Protein AF-A0A1V8SG89-F1 (afdb_monomer_lite)

InterPro domains:
  IPR011990 Tetratricopeptide-like helical domain superfamily [G3DSA:1.25.40.10] (9-73)
  IPR011990 Tetratrico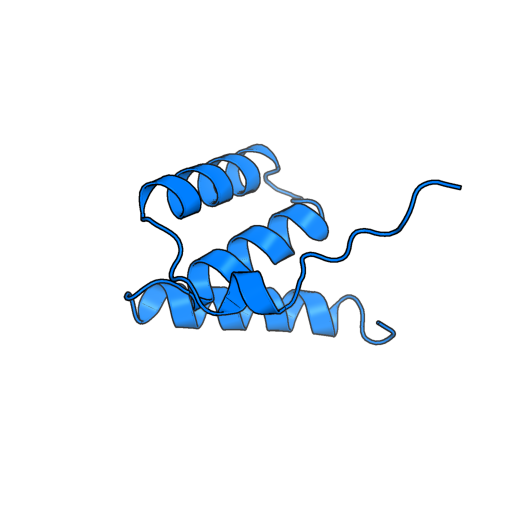peptide-like helical domain superfamily [SSF48452] (9-71)
  IPR028058 Fis1, N-terminal tetratricopeptide repeat [PF14852] (38-69)

Secondary structure (DSSP, 8-state):
-----PPPGGGGSSPPPHHHHHHHHHHHHHTTTS--HHHHHHHHHHHHTSS-HHHHHHHHHHHHHHHHH-TT-

Organism: NCBI:txid1507870

Radius of gyration: 12.78 Å; chains: 1; bounding box: 39×24×29 Å

Foldseek 3Di:
DDDPPPPDCVVLPDQDDPVRLVVLVVQQVVPPPDRDLVSLLVNLSNLCSDPDPVSVVVSVVSVVVSCVVPVPD

Structure (mmCIF, N/CA/C/O backbone):
data_AF-A0A1V8SG89-F1
#
_entry.id   AF-A0A1V8SG89-F1
#
loop_
_atom_site.group_PDB
_atom_site.id
_atom_site.type_symbol
_atom_site.label_atom_id
_atom_site.label_alt_id
_atom_site.label_comp_id
_atom_site.label_asym_id
_atom_site.label_entity_id
_atom_site.label_seq_id
_atom_site.pdbx_PDB_ins_code
_atom_site.Cartn_x
_atom_site.Cartn_y
_atom_site.Cartn_z
_atom_site.occupancy
_atom_site.B_iso_or_equiv
_atom_site.auth_seq_id
_atom_site.auth_comp_id
_atom_site.auth_asym_id
_atom_site.auth_atom_id
_atom_site.pdbx_PDB_model_num
ATOM 1 N N . MET A 1 1 ? 30.663 5.659 -1.027 1.00 37.84 1 MET A N 1
ATOM 2 C CA . MET A 1 1 ? 29.992 4.349 -0.909 1.00 37.84 1 MET A CA 1
ATOM 3 C C . MET A 1 1 ? 28.847 4.535 0.069 1.00 37.84 1 MET A C 1
ATOM 5 O O . MET A 1 1 ? 29.079 4.588 1.267 1.00 37.84 1 MET A O 1
ATOM 9 N N . THR A 1 2 ? 27.659 4.839 -0.446 1.00 41.31 2 THR A N 1
ATOM 10 C CA . THR A 1 2 ? 26.474 5.171 0.353 1.00 41.31 2 THR A CA 1
ATOM 11 C C . THR A 1 2 ? 25.803 3.879 0.785 1.00 41.31 2 THR A C 1
ATOM 13 O O . THR A 1 2 ? 25.352 3.116 -0.061 1.00 41.31 2 THR A O 1
ATOM 16 N N . SER A 1 3 ? 25.816 3.622 2.090 1.00 48.62 3 SER A N 1
ATOM 17 C CA . SER A 1 3 ? 25.262 2.431 2.720 1.00 48.62 3 SER A CA 1
ATOM 18 C C . SER A 1 3 ? 23.824 2.171 2.276 1.00 48.62 3 SER A C 1
ATOM 20 O O . SER A 1 3 ? 22.961 3.033 2.447 1.00 48.62 3 SER A O 1
ATOM 22 N N . ASP A 1 4 ? 23.587 0.965 1.763 1.00 52.44 4 ASP A N 1
ATOM 23 C CA . ASP A 1 4 ? 22.273 0.337 1.635 1.00 52.44 4 ASP A CA 1
ATOM 24 C C . ASP A 1 4 ? 21.614 0.293 3.024 1.00 52.44 4 ASP A C 1
ATOM 26 O O . ASP A 1 4 ? 21.793 -0.641 3.807 1.00 52.44 4 ASP A O 1
ATOM 30 N N . LYS A 1 5 ? 20.893 1.358 3.388 1.00 48.56 5 LYS A N 1
ATOM 31 C CA . LYS A 1 5 ? 19.984 1.343 4.534 1.00 48.56 5 LYS A CA 1
ATOM 32 C C . LYS A 1 5 ? 18.718 0.625 4.094 1.00 48.56 5 LYS A C 1
ATOM 34 O O . LYS A 1 5 ? 17.706 1.247 3.783 1.00 48.56 5 LYS A O 1
ATOM 39 N N . LEU A 1 6 ? 18.797 -0.701 4.077 1.00 53.47 6 LEU A N 1
ATOM 40 C CA . LEU A 1 6 ? 17.609 -1.528 4.209 1.00 53.47 6 LEU A CA 1
ATOM 41 C C . LEU A 1 6 ? 16.883 -1.070 5.490 1.00 53.47 6 LEU A C 1
ATOM 43 O O . LEU A 1 6 ? 17.547 -0.915 6.523 1.00 53.47 6 LEU A O 1
ATOM 47 N N . PRO A 1 7 ? 15.569 -0.782 5.441 1.00 52.78 7 PRO A N 1
ATOM 48 C CA . PRO A 1 7 ? 14.810 -0.439 6.636 1.00 52.78 7 PRO A CA 1
ATOM 49 C C . PRO A 1 7 ? 15.021 -1.534 7.686 1.00 52.78 7 PRO A C 1
ATOM 51 O O . PRO A 1 7 ? 14.928 -2.727 7.394 1.00 52.78 7 PRO A O 1
ATOM 54 N N . TYR A 1 8 ? 15.414 -1.119 8.888 1.00 55.78 8 TYR A N 1
ATOM 55 C CA . TYR A 1 8 ? 15.808 -2.024 9.958 1.00 55.78 8 TYR A CA 1
ATOM 56 C C . TYR A 1 8 ? 14.589 -2.855 10.369 1.00 55.78 8 TYR A C 1
ATOM 58 O O . TYR A 1 8 ? 13.515 -2.305 10.604 1.00 55.78 8 TYR A O 1
ATOM 66 N N . ALA A 1 9 ? 14.746 -4.177 10.463 1.00 52.31 9 ALA A N 1
ATOM 67 C CA . ALA A 1 9 ? 13.652 -5.104 10.762 1.00 52.31 9 ALA A CA 1
ATOM 68 C C . ALA A 1 9 ? 12.877 -4.758 12.053 1.00 52.31 9 ALA A C 1
ATOM 70 O O . ALA A 1 9 ? 11.726 -5.155 12.185 1.00 52.31 9 ALA A O 1
ATOM 71 N N . ALA A 1 10 ? 13.456 -3.976 12.974 1.00 45.31 10 ALA A N 1
ATOM 72 C CA . ALA A 1 10 ? 12.756 -3.540 14.184 1.00 45.31 10 ALA A CA 1
ATOM 73 C C . ALA A 1 10 ? 11.648 -2.492 13.939 1.00 45.31 10 ALA A C 1
ATOM 75 O O . ALA A 1 10 ? 10.717 -2.415 14.735 1.00 45.31 10 ALA A O 1
ATOM 76 N N . ASP A 1 11 ? 11.659 -1.755 12.821 1.00 52.41 11 ASP A N 1
ATOM 77 C CA . ASP A 1 11 ? 10.540 -0.863 12.451 1.00 52.41 11 ASP A CA 1
ATOM 78 C C . ASP A 1 11 ? 9.309 -1.652 11.941 1.00 52.41 11 ASP A C 1
ATOM 80 O O . ASP A 1 11 ? 8.229 -1.097 11.697 1.00 52.41 11 ASP A O 1
ATOM 84 N N . ALA A 1 12 ? 9.434 -2.977 11.782 1.00 50.34 12 ALA A N 1
ATOM 85 C CA . ALA A 1 12 ? 8.318 -3.856 11.450 1.00 50.34 12 ALA A CA 1
ATOM 86 C C . ALA A 1 12 ? 7.328 -4.026 12.616 1.00 50.34 12 ALA A C 1
ATOM 88 O O . ALA A 1 12 ? 6.148 -4.252 12.354 1.00 50.34 12 ALA A O 1
ATOM 89 N N . GLU A 1 13 ? 7.764 -3.866 13.873 1.00 49.72 13 GLU A N 1
ATOM 90 C CA . GLU A 1 13 ? 6.956 -4.218 15.054 1.00 49.72 13 GLU A CA 1
ATOM 91 C C . GLU A 1 13 ? 6.005 -3.115 15.545 1.00 49.72 13 GLU A C 1
ATOM 93 O O . GLU A 1 13 ? 5.116 -3.385 16.350 1.00 49.72 13 GLU A O 1
ATOM 98 N N . SER A 1 14 ? 6.124 -1.883 15.042 1.00 51.56 14 SER A N 1
ATOM 99 C CA . SER A 1 14 ? 5.159 -0.816 15.350 1.00 51.56 14 SER A CA 1
ATOM 100 C C . SER A 1 14 ? 4.122 -0.692 14.230 1.00 51.56 14 SER A C 1
ATOM 102 O O . SER A 1 14 ? 4.525 -0.451 13.089 1.00 51.56 14 SER A O 1
ATOM 104 N N . PRO A 1 15 ? 2.808 -0.851 14.487 1.00 56.31 15 PRO A N 1
ATOM 105 C CA . PRO A 1 15 ? 1.783 -0.635 13.466 1.00 56.31 15 PRO A CA 1
ATOM 106 C C . PRO A 1 15 ? 1.917 0.777 12.883 1.00 56.31 15 PRO A C 1
ATOM 108 O O . PRO A 1 15 ? 2.139 1.736 13.623 1.00 56.31 15 PRO A O 1
ATOM 111 N N . LEU A 1 16 ? 1.824 0.894 11.554 1.00 61.75 16 LEU A N 1
ATOM 112 C CA . LEU A 1 16 ? 1.798 2.203 10.898 1.00 61.75 16 LEU A CA 1
ATOM 113 C C . LEU A 1 16 ? 0.542 2.937 11.369 1.00 61.75 16 LEU A C 1
ATOM 115 O O . LEU A 1 16 ? -0.547 2.363 11.386 1.00 61.75 16 LEU A O 1
ATOM 119 N N . LYS A 1 17 ? 0.687 4.202 11.750 1.00 69.50 17 LYS A N 1
ATOM 120 C CA . LYS A 1 17 ? -0.456 5.078 12.013 1.00 69.50 17 LYS A CA 1
ATOM 121 C C . LYS A 1 17 ? -1.227 5.268 10.705 1.00 69.50 17 LYS A C 1
ATOM 123 O O . LYS A 1 17 ? 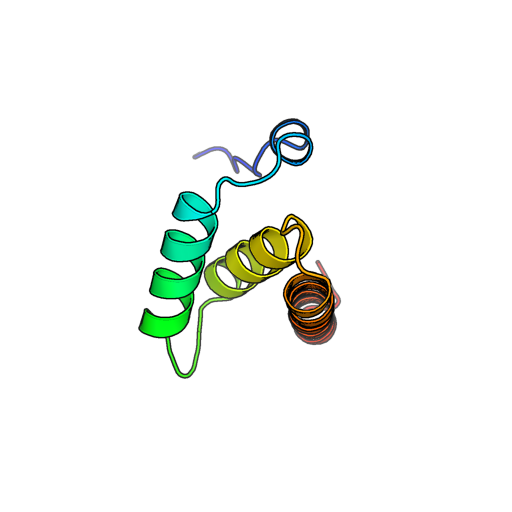-0.616 5.351 9.640 1.00 69.50 17 LYS A O 1
ATOM 128 N N . ASP A 1 18 ? -2.546 5.433 10.774 1.00 72.44 18 ASP A N 1
ATOM 129 C CA . ASP A 1 18 ? -3.399 5.638 9.586 1.00 7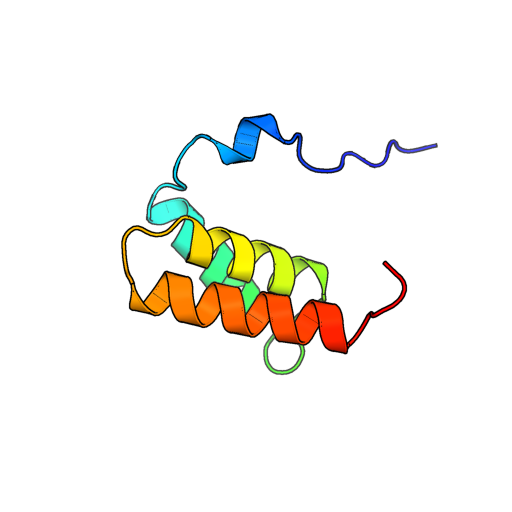2.44 18 ASP A CA 1
ATOM 130 C C . ASP A 1 18 ? -2.892 6.772 8.673 1.00 72.44 18 ASP A C 1
ATOM 132 O O . ASP A 1 18 ? -2.961 6.693 7.444 1.00 72.44 18 ASP A O 1
ATOM 136 N N . SER A 1 19 ? -2.303 7.815 9.268 1.00 74.19 19 SER A N 1
ATOM 137 C CA . SER A 1 19 ? -1.686 8.935 8.550 1.00 74.19 19 SER A CA 1
ATOM 138 C C . SER A 1 19 ? -0.473 8.531 7.707 1.00 74.19 19 SER A C 1
ATOM 140 O O . SER A 1 19 ? -0.226 9.127 6.664 1.00 74.19 19 SER A O 1
ATOM 142 N N 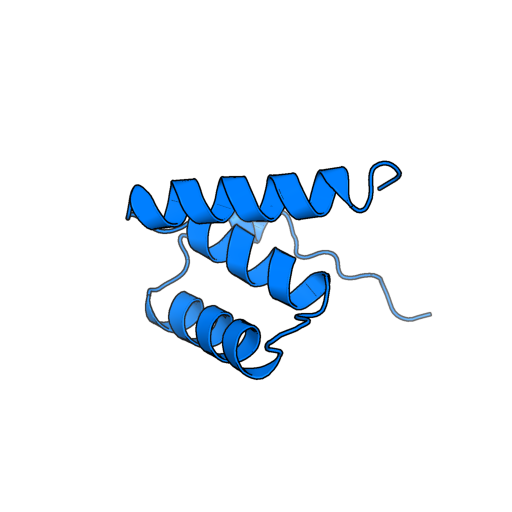. GLU A 1 20 ? 0.289 7.526 8.131 1.00 83.81 20 GLU A N 1
ATOM 143 C CA . GLU A 1 20 ? 1.448 7.022 7.392 1.00 83.81 20 GLU A CA 1
ATOM 144 C C . GLU A 1 20 ? 0.998 6.167 6.198 1.00 83.81 20 GLU A C 1
ATOM 146 O O . GLU A 1 20 ? 1.548 6.301 5.104 1.00 83.81 20 GLU A O 1
ATOM 151 N N . LEU A 1 21 ? -0.071 5.371 6.355 1.00 89.44 21 LEU A N 1
ATOM 152 C CA . LEU A 1 21 ? -0.666 4.622 5.243 1.00 89.44 21 LEU A CA 1
ATOM 153 C C . LEU A 1 21 ? -1.227 5.554 4.157 1.00 89.44 21 LEU A C 1
ATOM 155 O O . LEU A 1 21 ? -1.092 5.264 2.968 1.00 89.44 21 LEU A O 1
ATOM 159 N N . ALA A 1 22 ? -1.808 6.694 4.543 1.00 90.44 22 ALA A N 1
ATOM 160 C CA . ALA A 1 22 ? -2.300 7.697 3.597 1.00 90.44 22 ALA A CA 1
ATOM 161 C C . ALA A 1 22 ? -1.174 8.310 2.743 1.00 90.44 22 ALA A C 1
ATOM 163 O O . ALA A 1 22 ? -1.354 8.515 1.541 1.00 90.44 22 ALA A O 1
ATOM 164 N N . VAL A 1 23 ? 0.003 8.556 3.330 1.00 93.06 23 VAL A N 1
ATOM 165 C CA . VAL A 1 23 ? 1.178 9.048 2.589 1.00 93.06 23 VAL A CA 1
ATOM 166 C C . VAL A 1 23 ? 1.647 8.009 1.570 1.00 93.06 23 VAL A C 1
ATOM 168 O O . VAL A 1 23 ? 1.869 8.351 0.408 1.00 93.06 23 VAL A O 1
ATOM 171 N N . LEU A 1 24 ? 1.738 6.739 1.979 1.00 94.88 24 LEU A N 1
ATOM 172 C CA . LEU A 1 24 ? 2.116 5.635 1.091 1.00 94.88 24 LEU A CA 1
ATOM 173 C C . LEU A 1 24 ? 1.124 5.467 -0.065 1.00 94.88 24 LEU A C 1
ATOM 175 O O . LEU A 1 24 ? 1.541 5.322 -1.213 1.00 94.88 24 LEU A O 1
ATOM 179 N N . ARG A 1 25 ? -0.181 5.547 0.228 1.00 94.75 25 ARG A N 1
ATOM 180 C CA . ARG A 1 25 ? -1.243 5.502 -0.783 1.00 94.75 25 ARG A CA 1
ATOM 181 C C . ARG A 1 25 ? -1.114 6.653 -1.777 1.00 94.75 25 ARG A C 1
ATOM 183 O O . ARG A 1 25 ? -1.112 6.413 -2.977 1.00 94.75 25 ARG A O 1
ATOM 190 N N . SER A 1 26 ? -0.938 7.883 -1.291 1.00 95.19 26 SER A N 1
ATOM 191 C CA . SER A 1 26 ? -0.784 9.053 -2.161 1.00 95.19 26 SER A CA 1
ATOM 192 C C . SER A 1 26 ? 0.431 8.931 -3.081 1.00 95.19 26 SER A C 1
ATOM 194 O O . SER A 1 26 ? 0.353 9.316 -4.244 1.00 95.19 26 SER A O 1
ATOM 196 N N . GLN A 1 27 ? 1.549 8.394 -2.586 1.00 94.25 27 GLN A N 1
ATOM 197 C CA . GLN A 1 27 ? 2.724 8.161 -3.423 1.00 94.25 27 GLN A CA 1
ATOM 198 C C . GLN A 1 27 ? 2.459 7.087 -4.484 1.00 94.25 27 GLN A C 1
ATOM 200 O O . GLN A 1 27 ? 2.814 7.280 -5.642 1.00 94.25 27 GLN A O 1
ATOM 205 N N . TYR A 1 28 ? 1.801 5.992 -4.105 1.00 96.56 28 TYR A N 1
ATOM 206 C CA . TYR A 1 28 ? 1.428 4.922 -5.026 1.00 96.56 28 TYR A CA 1
ATOM 207 C C . TYR A 1 28 ? 0.506 5.415 -6.152 1.00 96.56 28 TYR A C 1
ATOM 209 O O . TYR A 1 28 ? 0.776 5.152 -7.319 1.00 96.56 28 TYR A O 1
ATOM 217 N N . GLU A 1 29 ? -0.531 6.186 -5.817 1.00 95.88 29 GLU A N 1
ATOM 218 C CA . GLU A 1 29 ? -1.488 6.752 -6.781 1.00 95.88 29 GLU A CA 1
ATOM 219 C C . GLU A 1 29 ? -0.853 7.798 -7.712 1.00 95.88 29 GLU A C 1
ATOM 221 O O . GLU A 1 29 ? -1.237 7.908 -8.873 1.00 95.88 29 GLU A O 1
ATOM 226 N N . LYS A 1 30 ? 0.142 8.557 -7.237 1.00 96.38 30 LYS A N 1
ATOM 227 C CA . LYS A 1 30 ? 0.869 9.537 -8.066 1.00 96.38 30 LYS A CA 1
ATOM 228 C C . LYS A 1 30 ? 1.723 8.903 -9.160 1.00 96.38 30 LYS A C 1
ATOM 230 O O . LYS A 1 30 ? 2.039 9.584 -10.130 1.00 96.38 30 LYS A O 1
ATOM 235 N N . GLU A 1 31 ? 2.142 7.654 -8.982 1.00 95.38 31 GLU A N 1
ATOM 236 C CA . GLU A 1 31 ? 2.970 6.934 -9.954 1.00 95.38 31 GLU A CA 1
ATOM 237 C C . GLU A 1 31 ? 2.142 6.040 -10.895 1.00 95.38 31 GLU A C 1
ATOM 239 O O . GLU A 1 31 ? 2.702 5.265 -11.672 1.00 95.38 31 GLU A O 1
ATOM 244 N N . ASP A 1 32 ? 0.811 6.139 -10.852 1.00 89.38 32 ASP A N 1
ATOM 245 C CA . ASP A 1 32 ? -0.067 5.460 -11.802 1.00 89.38 32 ASP A CA 1
ATOM 246 C C . ASP A 1 32 ? 0.288 5.845 -13.260 1.00 89.38 32 ASP A C 1
ATOM 248 O O . ASP A 1 32 ? 0.616 7.008 -13.530 1.00 89.38 32 ASP A O 1
ATOM 252 N N . PRO A 1 33 ? 0.265 4.901 -14.222 1.00 92.31 33 PRO A N 1
ATOM 253 C CA . PRO A 1 33 ? -0.126 3.488 -14.094 1.00 92.31 33 PRO A CA 1
ATOM 254 C C . PRO A 1 33 ? 1.025 2.528 -13.763 1.00 92.31 33 PRO A C 1
ATOM 256 O O . PRO A 1 33 ? 0.802 1.325 -13.615 1.00 92.31 33 PRO A O 1
ATOM 259 N N . TYR A 1 34 ? 2.258 3.028 -13.649 1.00 92.81 34 TYR A N 1
ATOM 260 C CA . TYR A 1 34 ? 3.459 2.208 -13.471 1.00 92.81 34 TYR A CA 1
ATOM 261 C C . TYR A 1 34 ? 4.247 2.634 -12.227 1.00 92.81 34 TYR A C 1
ATOM 263 O O . TYR A 1 34 ? 5.340 3.194 -12.355 1.00 92.81 34 TYR A O 1
ATOM 271 N N . PRO A 1 35 ? 3.731 2.342 -11.019 1.00 95.06 35 PRO A N 1
ATOM 272 C CA . PRO A 1 35 ? 4.453 2.614 -9.790 1.00 95.06 35 PRO A CA 1
ATOM 273 C C . PRO A 1 35 ? 5.786 1.877 -9.767 1.00 95.06 35 PRO A C 1
ATOM 275 O O . PRO A 1 35 ? 5.886 0.702 -10.137 1.00 95.06 35 PRO A O 1
ATOM 278 N N . SER A 1 36 ? 6.820 2.569 -9.299 1.00 92.31 36 SER A N 1
ATOM 279 C CA . SER A 1 36 ? 8.142 1.997 -9.100 1.00 92.31 36 SER A CA 1
ATOM 280 C C . SER A 1 36 ? 8.079 0.815 -8.131 1.00 92.31 36 SER A C 1
ATOM 282 O O . SER A 1 36 ? 7.230 0.739 -7.237 1.00 92.31 36 SER A O 1
ATOM 284 N N . LEU A 1 37 ? 9.020 -0.121 -8.278 1.00 92.31 37 LEU A N 1
ATOM 285 C CA . LEU A 1 37 ? 9.086 -1.318 -7.439 1.00 92.31 37 LEU A CA 1
ATOM 286 C C . LEU A 1 37 ? 9.150 -0.977 -5.941 1.00 92.31 37 LEU A C 1
ATOM 288 O O . LEU A 1 37 ? 8.499 -1.630 -5.129 1.00 92.31 37 LEU A O 1
ATOM 292 N N . GLN A 1 38 ? 9.903 0.066 -5.584 1.00 87.81 38 GLN A N 1
ATOM 293 C CA . GLN A 1 38 ? 10.034 0.531 -4.205 1.00 87.81 38 GLN A CA 1
ATOM 294 C C . GLN A 1 38 ? 8.721 1.122 -3.677 1.00 87.81 38 GLN A C 1
ATOM 296 O O . GLN A 1 38 ? 8.294 0.763 -2.581 1.00 87.81 38 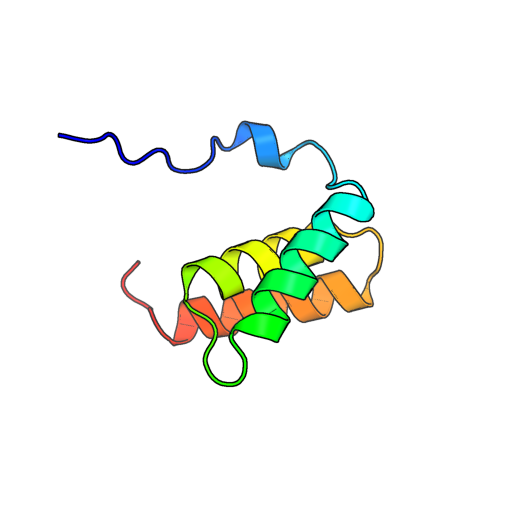GLN A O 1
ATOM 301 N N . THR A 1 39 ? 8.050 1.976 -4.454 1.00 94.19 39 THR A N 1
ATOM 302 C CA . THR A 1 39 ? 6.757 2.558 -4.069 1.00 94.19 39 THR A CA 1
ATOM 303 C C . THR A 1 39 ? 5.688 1.482 -3.900 1.00 94.19 39 THR A C 1
ATOM 305 O O . THR A 1 39 ? 4.989 1.461 -2.885 1.00 94.19 39 THR A O 1
ATOM 308 N N . LYS A 1 40 ? 5.609 0.530 -4.839 1.00 95.19 40 LYS A N 1
ATOM 309 C CA . LYS A 1 40 ? 4.688 -0.612 -4.756 1.00 95.19 40 LYS A CA 1
ATOM 310 C C . LYS A 1 40 ? 4.978 -1.485 -3.532 1.00 95.19 40 LYS A C 1
ATOM 312 O O . LYS A 1 40 ? 4.040 -1.878 -2.842 1.00 95.19 40 LYS A O 1
ATOM 317 N N . PHE A 1 41 ? 6.253 -1.748 -3.228 1.00 94.38 41 PHE A N 1
ATOM 318 C CA . PHE A 1 41 ? 6.654 -2.516 -2.045 1.00 94.38 41 PHE A CA 1
ATOM 319 C C . PHE A 1 41 ? 6.273 -1.805 -0.743 1.00 94.38 41 PHE A C 1
ATOM 321 O O . PHE A 1 41 ? 5.637 -2.410 0.118 1.00 94.38 41 PHE A O 1
ATOM 328 N N . ASN A 1 42 ? 6.605 -0.518 -0.610 1.00 93.44 42 ASN A N 1
ATOM 329 C CA . ASN A 1 42 ? 6.315 0.259 0.596 1.00 93.44 42 ASN A CA 1
ATOM 330 C C . ASN A 1 42 ? 4.810 0.319 0.877 1.00 93.44 42 ASN A C 1
ATOM 332 O O . ASN A 1 42 ? 4.385 0.115 2.013 1.00 93.44 42 ASN A O 1
ATOM 336 N N . TYR A 1 43 ? 3.999 0.548 -0.157 1.00 95.62 43 TYR A N 1
ATOM 337 C CA . TYR A 1 43 ? 2.549 0.567 -0.011 1.00 95.62 43 TYR A CA 1
ATOM 338 C C . TYR A 1 43 ? 1.986 -0.809 0.368 1.00 95.62 43 TYR A C 1
ATOM 340 O O . TYR A 1 43 ? 1.209 -0.907 1.316 1.00 95.62 43 TYR A O 1
ATOM 348 N N . ALA A 1 44 ? 2.436 -1.882 -0.291 1.00 95.56 44 ALA A N 1
ATOM 349 C CA . ALA A 1 44 ? 2.030 -3.249 0.033 1.00 95.56 44 ALA A CA 1
ATOM 350 C C . ALA A 1 44 ? 2.374 -3.640 1.480 1.00 95.56 44 ALA A C 1
ATOM 352 O O . ALA A 1 44 ? 1.549 -4.224 2.183 1.00 95.56 44 ALA A O 1
ATOM 353 N N . TRP A 1 45 ? 3.569 -3.273 1.948 1.00 93.69 45 TRP A N 1
ATOM 354 C CA . TRP A 1 45 ? 3.985 -3.496 3.330 1.00 93.69 45 TRP A CA 1
ATOM 355 C C . TRP A 1 45 ? 3.137 -2.693 4.322 1.00 93.69 45 TRP A C 1
ATOM 357 O O . TRP A 1 45 ? 2.733 -3.217 5.361 1.00 93.69 45 TRP A O 1
ATOM 367 N N . GLY A 1 46 ? 2.795 -1.448 3.977 1.00 93.75 46 GLY A N 1
ATOM 368 C CA . GLY A 1 46 ? 1.888 -0.628 4.775 1.00 93.75 46 GLY A CA 1
ATOM 369 C C . GLY A 1 46 ? 0.490 -1.229 4.908 1.00 93.75 46 GLY A C 1
ATOM 370 O O . GLY A 1 46 ? -0.060 -1.261 6.007 1.00 93.75 46 GLY A O 1
ATOM 371 N N . LEU A 1 47 ? -0.048 -1.775 3.817 1.00 95.06 47 LEU A N 1
ATOM 372 C CA . LEU A 1 47 ? -1.338 -2.464 3.797 1.00 95.06 47 LEU A CA 1
ATOM 373 C C . LEU A 1 47 ? -1.352 -3.724 4.682 1.00 95.06 47 LEU A C 1
ATOM 375 O O . LEU A 1 47 ? -2.328 -3.964 5.385 1.00 95.06 47 LEU A O 1
ATOM 379 N N . ILE A 1 48 ? -0.264 -4.501 4.718 1.00 93.38 48 ILE A N 1
ATOM 380 C CA . ILE A 1 48 ? -0.151 -5.687 5.593 1.00 93.38 48 ILE A CA 1
ATOM 381 C C . ILE A 1 48 ? -0.170 -5.308 7.076 1.00 93.38 48 ILE A C 1
ATOM 383 O O . ILE A 1 48 ? -0.728 -6.038 7.893 1.00 93.38 48 ILE A O 1
ATOM 387 N N . LYS A 1 49 ? 0.419 -4.161 7.427 1.00 87.94 49 LYS A N 1
ATOM 388 C CA . LYS A 1 49 ? 0.444 -3.647 8.804 1.00 87.94 49 LYS A CA 1
ATOM 389 C C . LYS A 1 49 ? -0.865 -2.955 9.220 1.00 87.94 49 LYS A C 1
ATOM 391 O O . LYS A 1 49 ? -0.992 -2.591 10.387 1.00 87.94 49 LYS A O 1
ATOM 396 N N . SER A 1 50 ? -1.820 -2.773 8.302 1.00 88.88 50 SER A N 1
ATOM 397 C CA . SER A 1 50 ? -3.162 -2.254 8.601 1.00 88.88 50 SER A CA 1
ATOM 398 C C . SER A 1 50 ? -3.957 -3.231 9.476 1.00 88.88 50 SER A C 1
ATOM 400 O O . SER A 1 50 ? -3.751 -4.446 9.440 1.00 88.88 50 SER A O 1
ATOM 402 N N . SER A 1 51 ? -4.912 -2.708 10.246 1.00 87.50 51 SER A N 1
ATOM 403 C CA . SER A 1 51 ? -5.874 -3.503 11.025 1.00 87.50 51 SER A CA 1
ATOM 404 C C . SER A 1 51 ? -7.035 -4.040 10.176 1.00 87.50 51 SER A C 1
ATOM 406 O O . SER A 1 51 ? -7.784 -4.911 10.625 1.00 87.50 51 SER A O 1
ATOM 408 N N . THR A 1 52 ? -7.188 -3.552 8.942 1.00 92.31 52 THR A N 1
ATOM 409 C CA . THR A 1 52 ? -8.278 -3.944 8.046 1.00 92.31 52 THR A CA 1
ATOM 410 C C . THR A 1 52 ? -7.914 -5.206 7.269 1.00 92.31 52 THR A C 1
ATOM 412 O O . THR A 1 52 ? -6.932 -5.237 6.532 1.00 92.31 52 THR A O 1
ATOM 415 N N . ARG A 1 53 ? -8.758 -6.243 7.349 1.00 93.94 53 ARG A N 1
ATOM 416 C CA . ARG A 1 53 ? -8.553 -7.507 6.613 1.00 93.94 53 ARG A CA 1
ATOM 417 C C . ARG A 1 53 ? -8.436 -7.309 5.096 1.00 93.94 53 ARG A C 1
ATOM 419 O O . ARG A 1 53 ? -7.659 -8.009 4.458 1.00 93.94 53 ARG A O 1
ATOM 426 N N . GLN A 1 54 ? -9.206 -6.377 4.535 1.00 96.12 54 GLN A N 1
ATOM 427 C CA . GLN A 1 54 ? -9.156 -6.056 3.108 1.00 96.12 54 GLN A CA 1
ATOM 428 C C . GLN A 1 54 ? -7.776 -5.517 2.708 1.00 96.12 54 GLN A C 1
ATOM 430 O O . GLN A 1 54 ? -7.161 -6.057 1.794 1.00 96.12 54 GLN A O 1
ATOM 435 N N . ASP A 1 55 ? -7.254 -4.535 3.450 1.00 94.75 55 ASP A N 1
ATOM 436 C CA . ASP A 1 55 ? -5.909 -3.997 3.219 1.00 94.75 55 ASP A CA 1
ATOM 437 C C . ASP A 1 55 ? -4.864 -5.113 3.292 1.00 94.75 55 ASP A C 1
ATOM 439 O O . ASP A 1 55 ? -4.041 -5.258 2.393 1.00 94.75 55 ASP A O 1
ATOM 443 N N . GLN A 1 56 ? -4.940 -5.974 4.308 1.00 95.38 56 GLN A N 1
ATOM 444 C CA . GLN A 1 56 ? -4.008 -7.093 4.459 1.00 95.38 56 GLN A CA 1
ATOM 445 C C . GLN A 1 56 ? -4.017 -8.0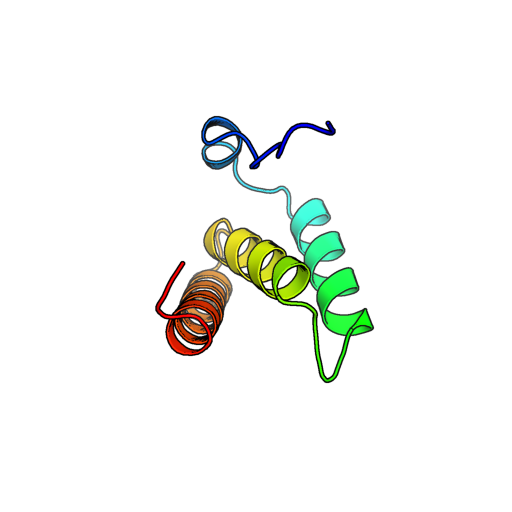26 3.239 1.00 95.38 56 GLN A C 1
ATOM 447 O O . GLN A 1 56 ? -2.957 -8.427 2.756 1.00 95.38 56 GLN A O 1
ATOM 452 N N . GLN A 1 57 ? -5.198 -8.351 2.705 1.00 97.88 57 GLN A N 1
ATOM 453 C CA . GLN A 1 57 ? -5.333 -9.175 1.501 1.00 97.88 57 GLN A CA 1
ATOM 454 C C . GLN A 1 57 ? -4.725 -8.493 0.268 1.00 97.88 57 GLN A C 1
ATOM 456 O O . GLN A 1 57 ? -4.004 -9.140 -0.498 1.00 97.88 57 GLN A O 1
ATOM 461 N N . ASP A 1 58 ? -4.964 -7.193 0.098 1.00 97.31 58 ASP A N 1
ATOM 462 C CA . ASP A 1 58 ? -4.404 -6.414 -1.006 1.00 97.31 58 ASP A CA 1
ATOM 463 C C . ASP A 1 58 ? -2.881 -6.273 -0.907 1.00 97.31 58 ASP A C 1
ATOM 465 O O . ASP A 1 58 ? -2.175 -6.429 -1.907 1.00 97.31 58 ASP A O 1
ATOM 469 N N . GLY A 1 59 ? -2.349 -6.076 0.298 1.00 96.19 59 GLY A N 1
ATOM 470 C CA . GLY A 1 59 ? -0.912 -6.054 0.549 1.00 96.19 59 GLY A CA 1
ATOM 471 C C . GLY A 1 59 ? -0.237 -7.380 0.187 1.00 96.19 59 GLY A C 1
ATOM 472 O O . GLY A 1 59 ? 0.769 -7.388 -0.527 1.00 96.19 59 GLY A O 1
ATOM 473 N N . VAL A 1 60 ? -0.826 -8.518 0.579 1.00 96.75 60 VAL A N 1
ATOM 474 C CA . VAL A 1 60 ? -0.329 -9.855 0.198 1.00 96.75 60 VAL A CA 1
ATOM 475 C C . VAL A 1 60 ? -0.353 -10.051 -1.318 1.00 96.75 60 VAL A C 1
ATOM 477 O O . VAL A 1 60 ? 0.609 -10.576 -1.890 1.00 96.75 60 VAL A O 1
ATOM 480 N N . ARG A 1 61 ? -1.422 -9.613 -1.996 1.00 97.12 61 ARG A N 1
ATOM 481 C CA . ARG A 1 61 ? -1.517 -9.675 -3.460 1.00 97.12 61 ARG A CA 1
ATOM 482 C C . ARG A 1 61 ? -0.379 -8.893 -4.118 1.00 97.12 61 ARG A C 1
ATOM 484 O O . ARG A 1 61 ? 0.322 -9.451 -4.962 1.00 97.12 61 ARG A O 1
ATOM 491 N N . LEU A 1 62 ? -0.159 -7.646 -3.704 1.00 95.50 62 LEU A N 1
ATOM 492 C CA . LEU A 1 62 ? 0.879 -6.778 -4.266 1.00 95.50 62 LEU A CA 1
ATOM 493 C C . LEU A 1 62 ? 2.293 -7.326 -4.028 1.00 95.50 62 LEU A C 1
ATOM 495 O O . LEU A 1 62 ? 3.095 -7.339 -4.962 1.00 95.50 62 LEU A O 1
ATOM 499 N N . LEU A 1 63 ? 2.599 -7.835 -2.828 1.00 94.25 63 LEU A N 1
ATOM 500 C CA . LEU A 1 63 ? 3.889 -8.488 -2.566 1.00 94.25 63 LEU A CA 1
ATOM 501 C C . LEU A 1 63 ? 4.082 -9.746 -3.418 1.00 94.25 63 LEU A C 1
ATOM 503 O O . LEU A 1 63 ? 5.175 -9.989 -3.926 1.00 94.25 63 LEU A O 1
ATOM 507 N N . SER A 1 64 ? 3.019 -10.524 -3.627 1.00 94.38 64 SER A N 1
ATOM 508 C CA . SER A 1 64 ? 3.083 -11.715 -4.478 1.00 94.38 64 SER A CA 1
ATOM 509 C C . SER A 1 64 ? 3.331 -11.358 -5.948 1.00 94.38 64 SER A C 1
ATOM 511 O O . SER A 1 64 ? 4.015 -12.093 -6.656 1.00 94.38 64 SER A O 1
ATOM 513 N N . GLU A 1 65 ? 2.776 -10.246 -6.433 1.00 93.19 65 GLU A N 1
ATOM 514 C CA . GLU A 1 65 ? 3.072 -9.714 -7.769 1.00 93.19 65 GLU A CA 1
ATOM 515 C C . GLU A 1 65 ? 4.527 -9.258 -7.885 1.00 93.19 65 GLU A C 1
ATOM 517 O O . GLU A 1 65 ? 5.184 -9.588 -8.869 1.00 93.19 65 GLU A O 1
ATOM 522 N N . ILE A 1 66 ? 5.036 -8.548 -6.872 1.00 90.31 66 ILE A N 1
ATOM 523 C CA . ILE A 1 66 ? 6.439 -8.120 -6.802 1.00 90.31 66 ILE A CA 1
ATOM 524 C C . ILE A 1 66 ? 7.373 -9.332 -6.887 1.00 90.31 66 ILE A C 1
ATOM 526 O O . ILE A 1 66 ? 8.272 -9.351 -7.724 1.00 90.31 66 ILE A O 1
ATOM 530 N N . PHE A 1 67 ? 7.127 -10.361 -6.074 1.00 87.88 67 PHE A N 1
ATOM 531 C CA . PHE A 1 67 ? 7.947 -11.570 -6.053 1.00 87.88 67 PHE A CA 1
ATOM 532 C C . PHE A 1 67 ? 7.926 -12.308 -7.399 1.00 87.88 67 PHE A C 1
ATOM 534 O O . PHE A 1 67 ? 8.969 -12.678 -7.926 1.00 87.88 67 PHE A O 1
ATOM 541 N N . ARG A 1 68 ? 6.747 -12.468 -8.016 1.00 88.06 68 ARG A N 1
ATOM 542 C CA . ARG A 1 68 ? 6.629 -13.116 -9.337 1.00 88.06 68 ARG A CA 1
ATOM 543 C C . ARG A 1 68 ? 7.302 -12.326 -10.457 1.00 88.06 68 ARG A C 1
ATOM 545 O O . ARG A 1 68 ? 7.784 -12.931 -11.407 1.00 88.06 68 ARG A O 1
ATOM 552 N N . ALA A 1 69 ? 7.322 -10.998 -10.361 1.00 82.44 69 ALA A N 1
ATOM 553 C CA . ALA A 1 69 ? 7.992 -10.131 -11.326 1.00 82.44 69 ALA A CA 1
ATOM 554 C C . ALA A 1 69 ? 9.516 -10.060 -11.115 1.00 82.44 69 ALA A C 1
ATOM 556 O O . ALA A 1 69 ? 10.233 -9.564 -11.982 1.00 82.44 69 ALA A O 1
ATOM 557 N N . SER A 1 70 ? 10.031 -10.513 -9.970 1.00 70.62 70 SER A N 1
ATOM 558 C CA . SER A 1 70 ? 11.459 -10.488 -9.633 1.00 70.62 70 SER A CA 1
ATOM 559 C C . SER A 1 70 ? 11.863 -11.729 -8.823 1.00 70.62 70 SER A C 1
ATOM 561 O O . SER A 1 70 ? 12.213 -11.598 -7.653 1.00 70.62 70 SER A O 1
ATOM 563 N N . PRO A 1 71 ? 11.833 -12.933 -9.429 1.00 61.31 71 PRO A N 1
ATOM 564 C CA . PRO A 1 71 ? 12.089 -14.192 -8.723 1.00 61.31 71 PRO A CA 1
ATOM 565 C C . PRO A 1 71 ? 13.538 -14.382 -8.230 1.00 61.31 71 PRO A C 1
ATOM 567 O O . PRO A 1 71 ? 13.783 -15.317 -7.478 1.00 61.31 71 PRO A O 1
ATOM 570 N N . GLU A 1 72 ? 14.491 -13.528 -8.631 1.00 59.12 72 GLU A N 1
ATOM 571 C CA . GLU A 1 72 ? 15.919 -13.634 -8.259 1.00 59.12 72 GLU A CA 1
ATOM 572 C C . GLU A 1 72 ? 16.376 -12.693 -7.120 1.00 59.12 72 GLU A C 1
ATOM 574 O O . GLU A 1 72 ? 17.577 -12.491 -6.943 1.00 59.12 72 GLU A O 1
ATOM 579 N N . ARG A 1 73 ? 15.459 -12.086 -6.355 1.00 54.34 73 ARG A N 1
ATOM 580 C CA . ARG A 1 73 ? 15.805 -11.242 -5.193 1.00 54.34 73 ARG A CA 1
ATOM 581 C C . ARG A 1 73 ? 15.536 -11.912 -3.856 1.00 54.34 73 ARG A C 1
ATOM 583 O O . ARG A 1 73 ? 14.481 -12.568 -3.731 1.00 54.34 73 ARG A O 1
#

Sequence (73 aa):
MTSDKLPYAADAESPLKDSELAVLRSQYEKEDPYPSLQTKFNYAWGLIKSSTRQDQQDGVRLLSEIFRASPER

pLDDT: mean 81.18, std 18.52, range [37.84, 97.88]